Protein AF-A6NSZ2-F1 (afdb_monomer_lite)

Foldseek 3Di:
DDDPPVVVVVVVVVVVVVVVVVVVPVVVVVVVVVVVVVVVVVVVVVVVVVQFFDQDADPDDLVQFQWKKKAWVVQQKIFIGRDSVLSCLVNVLNSRKGFPDFDDDADPDAIKMKMWTQGPVRDIWIKIWGHDDDQWTWIDRPVGTGGIGSHDVVVSVVVRPTDIDHQPVVNDDPDDDPDDPD

Radius of gyration: 33.14 Å; chains: 1; bounding box: 51×62×107 Å

pLDDT: mean 78.15, std 19.32, range [37.62, 97.56]

Sequence (182 aa):
MRPAEEHDIIKIKKTAKKRRKQWGGGKKMKKRLLISGAVLLAACVALLLWRGGRGYRLPFSAQEVSKAEIYYFNALQKKNLTSLEDVALLTGALGGLVSEGGYQRIPTGGQSFDVFITLDSGETWQCAYYQTAGDSGYYTDGTVWLAVSGLDLKAVWAELASPAEEVPPGGMPEGLPLEPAG

Secondary structure (DSSP, 8-state):
---SHHHHHHHHHHHHHHHHHHSSHHHHHHHHHHHHHHHHHHHHHHHHHHTS--B---SS-GGGEEEEEEEEGGGTEEEEE-SHHHHHHHHHHHHT-EEEEE-SSPPSSSEEEEEEEEETTS-EEEEEEEEEETTEEEEE-SS-EEEEES--HHHHHHH--SPPEE--TT---S--------

Structure (mmCIF, N/CA/C/O backbone):
data_AF-A6NSZ2-F1
#
_entry.id   AF-A6NSZ2-F1
#
loop_
_atom_site.group_PDB
_atom_site.id
_atom_site.type_symbol
_atom_site.label_atom_id
_atom_site.label_alt_id
_atom_site.label_comp_id
_atom_site.label_asym_id
_atom_site.label_entity_id
_atom_site.label_seq_id
_atom_site.pdbx_PDB_ins_code
_atom_site.Cartn_x
_atom_site.Cartn_y
_atom_site.Cartn_z
_atom_site.occupancy
_atom_site.B_iso_or_equiv
_atom_site.auth_seq_id
_atom_site.auth_comp_id
_atom_site.auth_asym_id
_atom_site.auth_atom_id
_atom_site.pdbx_PDB_model_num
ATOM 1 N N . MET A 1 1 ? 35.050 -48.055 -87.912 1.00 44.62 1 MET A N 1
ATOM 2 C CA . MET A 1 1 ? 35.613 -47.211 -86.836 1.00 44.62 1 MET A CA 1
ATOM 3 C C . MET A 1 1 ? 34.705 -46.001 -86.636 1.00 44.62 1 MET A C 1
ATOM 5 O O . MET A 1 1 ? 34.702 -45.124 -87.485 1.00 44.62 1 MET A O 1
ATOM 9 N N . ARG A 1 2 ? 33.878 -45.976 -85.583 1.00 53.59 2 ARG A N 1
ATOM 10 C CA . ARG A 1 2 ? 33.093 -44.794 -85.171 1.00 53.59 2 ARG A CA 1
ATOM 11 C C . ARG A 1 2 ? 33.167 -44.659 -83.640 1.00 53.59 2 ARG A C 1
ATOM 13 O O . ARG A 1 2 ? 32.393 -45.336 -82.977 1.00 53.59 2 ARG A O 1
ATOM 20 N N . PRO A 1 3 ? 34.109 -43.869 -83.081 1.00 50.56 3 PRO A N 1
ATOM 21 C CA . PRO A 1 3 ? 34.152 -43.626 -81.637 1.00 50.56 3 PRO A CA 1
ATOM 22 C C . PRO A 1 3 ? 34.204 -42.133 -81.241 1.00 50.56 3 PRO A C 1
ATOM 24 O O . PRO A 1 3 ? 34.543 -41.829 -80.103 1.00 50.56 3 PRO A O 1
ATOM 27 N N . ALA A 1 4 ? 33.909 -41.187 -82.143 1.00 52.19 4 ALA A N 1
ATOM 28 C CA . ALA A 1 4 ? 34.094 -39.755 -81.859 1.00 52.19 4 ALA A CA 1
ATOM 29 C C . ALA A 1 4 ? 32.826 -39.016 -81.374 1.00 52.19 4 ALA A C 1
ATOM 31 O O . ALA A 1 4 ? 32.943 -38.067 -80.608 1.00 52.19 4 ALA A O 1
ATOM 32 N N . GLU A 1 5 ? 31.616 -39.450 -81.744 1.00 51.97 5 GLU A N 1
ATOM 33 C CA . GLU A 1 5 ? 30.387 -38.680 -81.456 1.00 51.97 5 GLU A CA 1
ATOM 34 C C . GLU A 1 5 ? 29.770 -38.946 -80.069 1.00 51.97 5 GLU A C 1
ATOM 36 O O . GLU A 1 5 ? 29.036 -38.111 -79.538 1.00 51.97 5 GLU A O 1
ATOM 41 N N . GLU A 1 6 ? 30.091 -40.067 -79.415 1.00 50.06 6 GLU A N 1
ATOM 42 C CA . GLU A 1 6 ? 29.525 -40.389 -78.094 1.00 50.06 6 GLU A CA 1
ATOM 43 C C . GLU A 1 6 ? 30.184 -39.607 -76.944 1.00 50.06 6 GLU A C 1
ATOM 45 O O . GLU A 1 6 ? 29.554 -39.349 -75.912 1.00 50.06 6 GLU A O 1
ATOM 50 N N . HIS A 1 7 ? 31.433 -39.167 -77.119 1.00 52.22 7 HIS A N 1
ATOM 51 C CA . HIS A 1 7 ? 32.190 -38.484 -76.066 1.00 52.22 7 HIS A CA 1
ATOM 52 C C . HIS A 1 7 ? 31.695 -37.052 -75.790 1.00 52.22 7 HIS A C 1
ATOM 54 O O . HIS A 1 7 ? 31.707 -36.606 -74.634 1.00 52.22 7 HIS A O 1
ATOM 60 N N . ASP A 1 8 ? 31.183 -36.349 -76.802 1.00 52.69 8 ASP A N 1
ATOM 61 C CA . ASP A 1 8 ? 30.723 -34.963 -76.651 1.00 52.69 8 ASP A CA 1
ATOM 62 C C . ASP A 1 8 ? 29.316 -34.858 -76.047 1.00 52.69 8 ASP A C 1
ATOM 64 O O . ASP A 1 8 ? 29.050 -33.990 -75.206 1.00 52.69 8 ASP A O 1
ATOM 68 N N . ILE A 1 9 ? 28.432 -35.815 -76.343 1.00 54.94 9 ILE A N 1
ATOM 69 C CA . ILE A 1 9 ? 27.071 -35.848 -75.782 1.00 54.94 9 ILE A CA 1
ATOM 70 C C . ILE A 1 9 ? 27.112 -36.095 -74.262 1.00 54.94 9 ILE A C 1
ATOM 72 O O . ILE A 1 9 ? 26.328 -35.517 -73.494 1.00 54.94 9 ILE A O 1
ATOM 76 N N . ILE A 1 10 ? 28.060 -36.911 -73.790 1.00 55.50 10 ILE A N 1
ATOM 77 C CA . ILE A 1 10 ? 28.239 -37.211 -72.362 1.00 55.50 10 ILE A CA 1
ATOM 78 C C . ILE A 1 10 ? 28.785 -35.992 -71.602 1.00 55.50 10 ILE A C 1
ATOM 80 O O . ILE A 1 10 ? 28.362 -35.733 -70.466 1.00 55.50 10 ILE A O 1
ATOM 84 N N . LYS A 1 11 ? 29.674 -35.203 -72.221 1.00 55.44 11 LYS A N 1
ATOM 85 C CA . LYS A 1 11 ? 30.200 -33.965 -71.624 1.00 55.44 11 LYS A CA 1
ATOM 86 C C . LYS A 1 11 ? 29.094 -32.927 -71.442 1.00 55.44 11 LYS A C 1
ATOM 88 O O . LYS A 1 11 ? 28.941 -32.420 -70.331 1.00 55.44 11 LYS A O 1
ATOM 93 N N . ILE A 1 12 ? 28.261 -32.700 -72.461 1.00 55.22 12 ILE A N 1
ATOM 94 C CA . ILE A 1 12 ? 27.164 -31.712 -72.424 1.00 55.22 12 ILE A CA 1
ATOM 95 C C . ILE A 1 12 ? 26.106 -32.079 -71.365 1.00 55.22 12 ILE A C 1
ATOM 97 O O . ILE A 1 12 ? 25.653 -31.220 -70.597 1.00 55.22 12 ILE A O 1
ATOM 101 N N . LYS A 1 13 ? 25.757 -33.368 -71.233 1.00 54.75 13 LYS A N 1
ATOM 102 C CA . LYS A 1 13 ? 24.796 -33.829 -70.211 1.00 54.75 13 LYS A CA 1
ATOM 103 C C . LYS A 1 13 ? 25.312 -33.647 -68.776 1.00 54.75 13 LYS A C 1
ATOM 105 O O . LYS A 1 13 ? 24.525 -33.323 -67.879 1.00 54.75 13 LYS A O 1
ATOM 110 N N . LYS A 1 14 ? 26.621 -33.799 -68.529 1.00 53.28 14 LYS A N 1
ATOM 111 C CA . LYS A 1 14 ? 27.217 -33.597 -67.191 1.00 53.28 14 LYS A CA 1
ATOM 112 C C . LYS A 1 14 ? 27.249 -32.119 -66.777 1.00 53.28 14 LYS A C 1
ATOM 114 O O . LYS A 1 14 ? 26.974 -31.821 -65.611 1.00 53.28 14 LYS A O 1
ATOM 119 N N . THR A 1 15 ? 27.489 -31.185 -67.699 1.00 52.47 15 THR A N 1
ATOM 120 C CA . THR A 1 15 ? 27.478 -29.736 -67.406 1.00 52.47 15 THR A CA 1
ATOM 121 C C . THR A 1 15 ? 26.070 -29.204 -67.129 1.00 52.47 15 THR A C 1
ATOM 123 O O . THR A 1 15 ? 25.888 -28.412 -66.200 1.00 52.47 15 THR A O 1
ATOM 126 N N . ALA A 1 16 ? 25.050 -29.696 -67.840 1.00 52.94 16 ALA A N 1
ATOM 127 C CA . ALA A 1 16 ? 23.655 -29.313 -67.600 1.00 52.94 16 ALA A CA 1
ATOM 128 C C . ALA A 1 16 ? 23.134 -29.788 -66.226 1.00 52.94 16 ALA A C 1
ATOM 130 O O . ALA A 1 16 ? 22.441 -29.049 -65.517 1.00 52.94 16 ALA A O 1
ATOM 131 N N . LYS A 1 17 ? 23.527 -30.995 -65.788 1.00 49.94 17 LYS A N 1
ATOM 132 C CA . LYS A 1 17 ? 23.141 -31.548 -64.476 1.00 49.94 17 LYS A 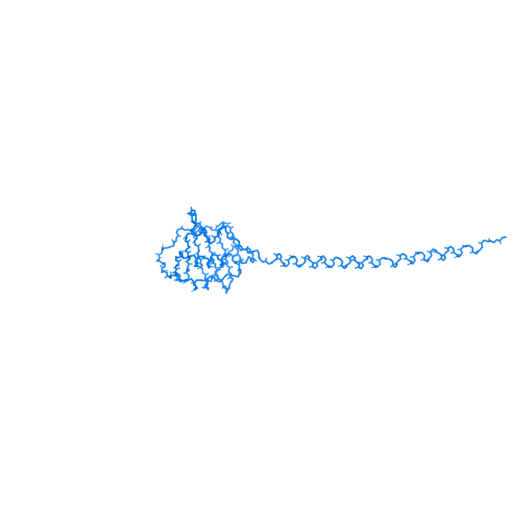CA 1
ATOM 133 C C . LYS A 1 17 ? 23.800 -30.804 -63.304 1.00 49.94 17 LYS A C 1
ATOM 135 O O . LYS A 1 17 ? 23.182 -30.662 -62.249 1.00 49.94 17 LYS A O 1
ATOM 140 N N . LYS A 1 18 ? 25.014 -30.269 -63.491 1.00 48.56 18 LYS A N 1
ATOM 141 C CA . LYS A 1 18 ? 25.726 -29.478 -62.468 1.00 48.56 18 LYS A CA 1
ATOM 142 C C . LYS A 1 18 ? 25.124 -28.073 -62.297 1.00 48.56 18 LYS A C 1
ATOM 144 O O . LYS A 1 18 ? 24.979 -27.619 -61.165 1.00 48.56 18 LYS A O 1
ATOM 149 N N . ARG A 1 19 ? 24.659 -27.435 -63.382 1.00 46.69 19 ARG A N 1
ATOM 150 C CA . ARG A 1 19 ? 23.993 -26.115 -63.324 1.00 46.69 19 ARG A CA 1
ATOM 151 C C . ARG A 1 19 ? 22.590 -26.157 -62.703 1.00 46.69 19 ARG A C 1
ATOM 153 O O . ARG A 1 19 ? 22.237 -25.249 -61.956 1.00 46.69 19 ARG A O 1
ATOM 160 N N . ARG A 1 20 ? 21.817 -27.238 -62.893 1.00 47.09 20 ARG A N 1
ATOM 161 C CA . ARG A 1 20 ? 20.502 -27.398 -62.225 1.00 47.09 20 ARG A CA 1
ATOM 162 C C . ARG A 1 20 ? 20.592 -27.564 -60.701 1.00 47.09 20 ARG A C 1
ATOM 164 O O . ARG A 1 20 ? 19.660 -27.183 -60.001 1.00 47.09 20 ARG A O 1
ATOM 171 N N . LYS A 1 21 ? 21.704 -28.082 -60.163 1.00 46.62 21 LYS A N 1
ATOM 172 C CA . LYS A 1 21 ? 21.895 -28.237 -58.706 1.00 46.62 21 LYS A CA 1
ATOM 173 C C . LYS A 1 21 ? 22.214 -26.911 -57.998 1.00 46.62 21 LYS A C 1
ATOM 175 O O . LYS A 1 21 ? 21.903 -26.771 -56.820 1.00 46.62 21 LYS A O 1
ATOM 180 N N . GLN A 1 22 ? 22.766 -25.930 -58.717 1.00 44.31 22 GLN A N 1
ATOM 181 C CA . GLN A 1 22 ? 23.153 -24.627 -58.159 1.00 44.31 22 GLN A CA 1
ATOM 182 C C . GLN A 1 22 ? 21.968 -23.656 -57.987 1.00 44.31 22 GLN A C 1
ATOM 184 O O . GLN A 1 22 ? 22.022 -22.768 -57.146 1.00 44.31 22 GLN A O 1
ATOM 189 N N . TRP A 1 23 ? 20.862 -23.859 -58.713 1.00 42.28 23 TRP A N 1
ATOM 190 C CA . TRP A 1 23 ? 19.666 -23.002 -58.638 1.00 42.28 23 TRP A CA 1
ATOM 191 C C . TRP A 1 23 ? 18.608 -23.481 -57.621 1.00 42.28 23 TRP A C 1
ATOM 193 O O . TRP A 1 23 ? 17.664 -22.757 -57.311 1.00 42.28 23 TRP A O 1
ATOM 203 N N . GLY A 1 24 ? 18.767 -24.682 -57.051 1.00 40.66 24 GLY A N 1
ATOM 204 C CA . GLY A 1 24 ? 17.844 -25.244 -56.051 1.00 40.66 24 GLY A CA 1
ATOM 205 C C . GLY A 1 24 ? 18.121 -24.831 -54.596 1.00 40.66 24 GLY A C 1
ATOM 206 O O . GLY A 1 24 ? 17.271 -25.043 -53.730 1.00 40.66 24 GLY A O 1
ATOM 207 N N . GLY A 1 25 ? 19.289 -24.241 -54.309 1.00 42.69 25 GLY A N 1
ATOM 208 C CA . GLY A 1 25 ? 19.708 -23.868 -52.948 1.00 42.69 25 GLY A CA 1
ATOM 209 C C . GLY A 1 25 ? 19.064 -22.583 -52.411 1.00 42.69 25 GLY A C 1
ATOM 210 O O . GLY A 1 25 ? 18.817 -22.466 -51.212 1.00 42.69 25 GLY A O 1
ATOM 211 N N . GLY A 1 26 ? 18.703 -21.646 -53.295 1.00 42.91 26 GLY A N 1
ATOM 212 C CA . GLY A 1 26 ? 18.197 -20.325 -52.902 1.00 42.91 26 GLY A CA 1
ATOM 213 C C . GLY A 1 26 ? 16.779 -20.331 -52.319 1.00 42.91 26 GLY A C 1
ATOM 214 O O . GLY A 1 26 ? 16.493 -19.579 -51.391 1.00 42.91 26 GLY A O 1
ATOM 215 N N . LYS A 1 27 ? 15.881 -21.210 -52.795 1.00 46.84 27 LYS A N 1
ATOM 216 C CA . LYS A 1 27 ? 14.507 -21.307 -52.252 1.00 46.84 27 LYS A CA 1
ATOM 217 C C . LYS A 1 27 ? 14.474 -21.887 -50.833 1.00 46.84 27 LYS A C 1
ATOM 219 O O . LYS A 1 27 ? 13.638 -21.470 -50.035 1.00 46.84 27 LYS A O 1
ATOM 224 N N . LYS A 1 28 ? 15.381 -22.816 -50.500 1.00 49.69 28 LYS A N 1
ATOM 225 C CA . LYS A 1 28 ? 15.484 -23.390 -49.145 1.00 49.69 28 LYS A CA 1
ATOM 226 C C . LYS A 1 28 ? 16.128 -22.414 -48.152 1.00 49.69 28 LYS A C 1
ATOM 228 O O . LYS A 1 28 ? 15.653 -22.338 -47.024 1.00 49.69 28 LYS A O 1
ATOM 233 N N . MET A 1 29 ? 17.129 -21.628 -48.569 1.00 47.19 29 MET A N 1
ATOM 234 C CA . MET A 1 29 ? 17.706 -20.565 -47.727 1.00 47.19 29 MET A CA 1
ATOM 235 C C . MET A 1 29 ? 16.720 -19.424 -47.463 1.00 47.19 29 MET A C 1
ATOM 237 O O . MET A 1 29 ? 16.569 -19.035 -46.312 1.00 47.19 29 MET A O 1
ATOM 241 N N . LYS A 1 30 ? 15.984 -18.941 -48.477 1.00 49.81 30 LYS A N 1
ATOM 242 C CA . LYS A 1 30 ? 14.990 -17.864 -48.296 1.00 49.81 30 LYS A CA 1
ATOM 243 C C . LYS A 1 30 ? 13.866 -18.250 -47.326 1.00 49.81 30 LYS A C 1
ATOM 245 O O . LYS A 1 30 ? 13.499 -17.445 -46.480 1.00 49.81 30 LYS A O 1
ATOM 250 N N . LYS A 1 31 ? 13.364 -19.493 -47.392 1.00 52.44 31 LYS A N 1
ATOM 251 C CA . LYS A 1 31 ? 12.372 -20.005 -46.425 1.00 52.44 31 LYS A CA 1
ATOM 252 C C . LYS A 1 31 ? 12.940 -20.106 -45.007 1.00 52.44 31 LYS A C 1
ATOM 254 O O . LYS A 1 31 ? 12.250 -19.743 -44.066 1.00 52.44 31 LYS A O 1
ATOM 259 N N . ARG A 1 32 ? 14.189 -20.560 -44.849 1.00 54.00 32 ARG A N 1
ATOM 260 C CA . ARG A 1 32 ? 14.851 -20.631 -43.534 1.00 54.00 32 ARG A CA 1
ATOM 261 C C . ARG A 1 32 ? 15.096 -19.247 -42.927 1.00 54.00 32 ARG A C 1
ATOM 263 O O . ARG A 1 32 ? 14.865 -19.095 -41.738 1.00 54.00 32 ARG A O 1
ATOM 270 N N . LEU A 1 33 ? 15.473 -18.258 -43.744 1.00 56.09 33 LEU A N 1
ATOM 271 C CA . LEU A 1 33 ? 15.679 -16.873 -43.301 1.00 56.09 33 LEU A CA 1
ATOM 272 C C . LEU A 1 33 ? 14.369 -16.194 -42.860 1.00 56.09 33 LEU A C 1
ATOM 274 O O . LEU A 1 33 ? 14.347 -15.467 -41.873 1.00 56.09 33 LEU A O 1
ATOM 278 N N . LEU A 1 34 ? 13.270 -16.452 -43.580 1.00 59.44 34 LEU A N 1
ATOM 279 C CA . LEU A 1 34 ? 11.942 -15.936 -43.227 1.00 59.44 34 LEU A CA 1
ATOM 280 C C . LEU A 1 34 ? 11.420 -16.546 -41.920 1.00 59.44 34 LEU A C 1
ATOM 282 O O . LEU A 1 34 ? 10.881 -15.828 -41.083 1.00 59.44 34 LEU A O 1
ATOM 286 N N . ILE A 1 35 ? 11.625 -17.851 -41.719 1.00 62.16 35 ILE A N 1
ATOM 287 C CA . ILE A 1 35 ? 11.223 -18.538 -40.484 1.00 62.16 35 ILE A CA 1
ATOM 288 C C . ILE A 1 35 ? 12.073 -18.057 -39.299 1.00 62.16 35 ILE A C 1
ATOM 290 O O . ILE A 1 35 ? 11.518 -17.770 -38.245 1.00 62.16 35 ILE A O 1
ATOM 294 N N . SER A 1 36 ? 13.393 -17.893 -39.461 1.00 65.88 36 SER A N 1
ATOM 295 C CA . SER A 1 36 ? 14.248 -17.377 -38.382 1.00 65.88 36 SER A CA 1
ATOM 296 C C . SER A 1 36 ? 13.921 -15.929 -38.012 1.00 65.88 36 SER A C 1
ATOM 298 O O . SER A 1 36 ? 13.959 -15.588 -36.836 1.00 65.88 36 SER A O 1
ATOM 300 N N . GLY A 1 37 ? 13.559 -15.092 -38.992 1.00 72.06 37 GLY A N 1
ATOM 301 C CA . GLY A 1 37 ? 13.123 -13.717 -38.743 1.00 72.06 37 GLY A CA 1
ATOM 302 C C . GLY A 1 37 ? 11.811 -13.657 -37.963 1.00 72.06 37 GLY A C 1
ATOM 303 O O . GLY A 1 37 ? 11.733 -12.945 -36.969 1.00 72.06 37 GLY A O 1
ATOM 304 N N . ALA A 1 38 ? 10.810 -14.453 -38.353 1.00 76.75 38 ALA A N 1
ATOM 305 C CA . ALA A 1 38 ? 9.527 -14.514 -37.650 1.00 76.75 38 ALA A CA 1
ATOM 306 C C . ALA A 1 38 ? 9.662 -15.060 -36.218 1.00 76.75 38 ALA A C 1
ATOM 308 O O . ALA A 1 38 ? 9.030 -14.537 -35.306 1.00 76.75 38 ALA A O 1
ATOM 309 N N . VAL A 1 39 ? 10.516 -16.068 -36.005 1.00 81.06 39 VAL A N 1
ATOM 310 C CA . VAL A 1 39 ? 10.793 -16.615 -34.665 1.00 81.06 39 VAL A CA 1
ATOM 311 C C . VAL A 1 39 ? 11.519 -15.595 -33.789 1.00 81.06 39 VAL A C 1
ATOM 313 O O . VAL A 1 39 ? 11.166 -15.450 -32.623 1.00 81.06 39 VAL A O 1
ATOM 316 N N . LEU A 1 40 ? 12.484 -14.848 -34.337 1.00 82.44 40 LEU A N 1
ATOM 317 C CA . LEU A 1 40 ? 13.165 -13.780 -33.601 1.00 82.44 40 LEU A CA 1
ATOM 318 C C . LEU A 1 40 ? 12.186 -12.665 -33.214 1.00 82.44 40 LEU A C 1
ATOM 320 O O . LEU A 1 40 ? 12.199 -12.204 -32.080 1.00 82.44 40 LEU A O 1
ATOM 324 N N . LEU A 1 41 ? 11.298 -12.275 -34.130 1.00 83.19 41 LEU A N 1
ATOM 325 C CA . LEU A 1 41 ? 10.294 -11.240 -33.885 1.00 83.19 41 LEU A CA 1
ATOM 326 C C . LEU A 1 41 ? 9.270 -11.693 -32.837 1.00 83.19 41 LEU A C 1
ATOM 328 O O . LEU A 1 41 ? 8.966 -10.937 -31.921 1.00 83.19 41 LEU A O 1
ATOM 332 N N . ALA A 1 42 ? 8.815 -12.947 -32.905 1.00 83.31 42 ALA A N 1
ATOM 333 C CA . ALA A 1 42 ? 7.961 -13.545 -31.883 1.00 83.31 42 ALA A CA 1
ATOM 334 C C . ALA A 1 42 ? 8.665 -13.630 -30.518 1.00 83.31 42 ALA A C 1
ATOM 336 O O . ALA A 1 42 ? 8.043 -13.346 -29.502 1.00 83.31 42 ALA A O 1
ATOM 337 N N . ALA A 1 43 ? 9.962 -13.953 -30.483 1.00 83.00 43 ALA A N 1
ATOM 338 C CA . ALA A 1 43 ? 10.754 -13.955 -29.254 1.00 83.00 43 ALA A CA 1
ATOM 339 C C . ALA A 1 43 ? 10.938 -12.539 -28.684 1.00 83.00 43 ALA A C 1
ATOM 341 O O . ALA A 1 43 ? 10.819 -12.353 -27.478 1.00 83.00 43 ALA A O 1
ATOM 342 N N . CYS A 1 44 ? 11.165 -11.528 -29.527 1.00 80.56 44 CYS A N 1
ATOM 343 C CA . CYS A 1 44 ? 11.219 -10.129 -29.103 1.00 80.56 44 CYS A CA 1
ATOM 344 C C . CYS A 1 44 ? 9.869 -9.649 -28.559 1.00 80.56 44 CYS A C 1
ATOM 346 O O . CYS A 1 44 ? 9.839 -9.021 -27.507 1.00 80.56 44 CYS A O 1
ATOM 348 N N . VAL A 1 45 ? 8.755 -9.983 -29.218 1.00 79.44 45 VAL A N 1
ATOM 349 C CA . VAL A 1 45 ? 7.404 -9.657 -28.730 1.00 79.44 45 VAL A CA 1
ATOM 350 C C . VAL A 1 45 ? 7.113 -10.385 -27.418 1.00 79.44 45 VAL A C 1
ATOM 352 O O . VAL A 1 45 ? 6.633 -9.763 -26.480 1.00 79.44 45 VAL A O 1
ATOM 355 N N . ALA A 1 46 ? 7.470 -11.664 -27.301 1.00 77.75 46 ALA A N 1
ATOM 356 C CA . ALA A 1 46 ? 7.329 -12.416 -26.058 1.00 77.75 46 ALA A CA 1
ATOM 357 C C . ALA A 1 46 ? 8.189 -11.832 -24.926 1.00 77.75 46 ALA A C 1
ATOM 359 O O . ALA A 1 46 ? 7.722 -11.753 -23.797 1.00 77.75 46 ALA A O 1
ATOM 360 N N . LEU A 1 47 ? 9.410 -11.371 -25.215 1.00 71.00 47 LEU A N 1
ATOM 361 C CA . LEU A 1 47 ? 10.272 -10.687 -24.245 1.00 71.00 47 LEU A CA 1
ATOM 362 C C . LEU A 1 47 ? 9.722 -9.318 -23.837 1.00 71.00 47 LEU A C 1
ATOM 364 O O . LEU A 1 47 ? 9.853 -8.950 -22.675 1.00 71.00 47 LEU A O 1
ATOM 368 N N . LEU A 1 48 ? 9.104 -8.575 -24.760 1.00 66.12 48 LEU A N 1
ATOM 369 C CA . LEU A 1 48 ? 8.442 -7.302 -24.462 1.00 66.12 48 LEU A CA 1
ATOM 370 C C . LEU A 1 48 ? 7.177 -7.510 -23.620 1.00 66.12 48 LEU A C 1
ATOM 372 O O . LEU A 1 48 ? 6.964 -6.768 -22.669 1.00 66.12 48 LEU A O 1
ATOM 376 N N . LEU A 1 49 ? 6.389 -8.550 -23.909 1.00 63.38 49 LEU A N 1
ATOM 377 C CA . LEU A 1 49 ? 5.225 -8.934 -23.104 1.00 63.38 49 LEU A CA 1
ATOM 378 C C . LEU A 1 49 ? 5.630 -9.473 -21.727 1.00 63.38 49 LEU A C 1
ATOM 380 O O . LEU A 1 49 ? 4.970 -9.173 -20.742 1.00 63.38 49 LEU A O 1
ATOM 384 N N . TRP A 1 50 ? 6.736 -10.216 -21.636 1.00 58.78 50 TRP A N 1
ATOM 385 C CA . TRP A 1 50 ? 7.302 -10.659 -20.357 1.00 58.78 50 TRP A CA 1
ATOM 386 C C . TRP A 1 50 ? 7.849 -9.480 -19.542 1.00 58.78 50 TRP A C 1
ATOM 388 O O . TRP A 1 50 ? 7.797 -9.502 -18.316 1.00 58.78 50 TRP A O 1
ATOM 398 N N . ARG A 1 51 ? 8.375 -8.446 -20.212 1.00 55.53 51 ARG A N 1
ATOM 399 C CA . ARG A 1 51 ? 8.818 -7.199 -19.576 1.00 55.53 51 ARG A CA 1
ATOM 400 C C . ARG A 1 51 ? 7.678 -6.290 -19.124 1.00 55.53 51 ARG A C 1
ATOM 402 O O . ARG A 1 51 ? 7.970 -5.342 -18.405 1.00 55.53 51 ARG A O 1
ATOM 409 N N . GLY A 1 52 ? 6.429 -6.562 -19.509 1.00 50.31 52 GLY A N 1
ATOM 410 C CA . GLY A 1 52 ? 5.277 -5.967 -18.838 1.00 50.31 52 GLY A CA 1
ATOM 411 C C . GLY A 1 52 ? 5.336 -6.391 -17.376 1.00 50.31 52 GLY A C 1
ATOM 412 O O . GLY A 1 52 ? 5.211 -7.583 -17.093 1.00 50.31 52 GLY A O 1
ATOM 413 N N . GLY A 1 53 ? 5.659 -5.442 -16.493 1.00 55.81 53 GLY A N 1
ATOM 414 C CA . GLY A 1 53 ? 6.016 -5.699 -15.103 1.00 55.81 53 GLY A CA 1
ATOM 415 C C . GLY A 1 53 ? 5.053 -6.683 -14.457 1.00 55.81 53 GLY A C 1
ATOM 416 O O . GLY A 1 53 ? 3.835 -6.606 -14.630 1.00 55.81 53 GLY A O 1
ATOM 417 N N . ARG A 1 54 ? 5.608 -7.670 -13.750 1.00 66.62 54 ARG A N 1
ATOM 418 C CA . ARG A 1 54 ? 4.784 -8.617 -13.004 1.00 66.62 54 ARG A CA 1
ATOM 419 C C . ARG A 1 54 ? 4.017 -7.808 -11.967 1.00 66.62 54 ARG A C 1
ATOM 421 O O . ARG A 1 54 ? 4.641 -7.241 -11.072 1.00 66.62 54 ARG A O 1
ATOM 428 N N . GLY A 1 55 ? 2.697 -7.743 -12.130 1.00 72.31 55 GLY A N 1
ATOM 429 C CA . GLY A 1 55 ? 1.814 -7.200 -11.110 1.00 72.31 55 GLY A CA 1
ATOM 430 C C . GLY A 1 55 ? 2.103 -7.921 -9.801 1.00 72.31 55 GLY A C 1
ATOM 431 O O . GLY A 1 55 ? 2.189 -9.156 -9.773 1.00 72.31 55 GLY A O 1
ATOM 432 N N . TYR A 1 56 ? 2.350 -7.159 -8.746 1.00 81.31 56 TYR A N 1
ATOM 433 C CA . TYR A 1 56 ? 2.518 -7.748 -7.428 1.00 81.31 56 TYR A CA 1
ATOM 434 C C . TYR A 1 56 ? 1.157 -8.233 -6.943 1.00 81.31 56 TYR A C 1
ATOM 436 O O . TYR A 1 56 ? 0.137 -7.568 -7.112 1.00 81.31 56 TYR A O 1
ATOM 444 N N . ARG A 1 57 ? 1.135 -9.433 -6.370 1.00 84.75 57 ARG A N 1
ATOM 445 C CA . ARG A 1 57 ? -0.094 -10.043 -5.882 1.00 84.75 57 ARG A CA 1
ATOM 446 C C . ARG A 1 57 ? -0.072 -10.020 -4.367 1.00 84.75 57 ARG A C 1
ATOM 448 O O . ARG A 1 57 ? 0.811 -10.626 -3.769 1.00 84.75 57 ARG A O 1
ATOM 455 N N . LEU A 1 58 ? -1.074 -9.373 -3.782 1.00 89.94 58 LEU A N 1
ATOM 456 C CA . LEU A 1 58 ? -1.284 -9.408 -2.342 1.00 89.94 58 LEU A CA 1
ATOM 457 C C . LEU A 1 58 ? -1.505 -10.857 -1.871 1.00 89.94 58 LEU A C 1
ATOM 459 O O . LEU A 1 58 ? -2.146 -11.641 -2.583 1.00 89.94 58 LEU A O 1
ATOM 463 N N . PRO A 1 59 ? -1.001 -11.224 -0.680 1.00 90.50 59 PRO A N 1
ATOM 464 C CA . PRO A 1 59 ? -1.160 -12.568 -0.130 1.00 90.50 59 PRO A CA 1
ATOM 465 C C . PRO A 1 59 ? -2.564 -12.838 0.444 1.00 90.50 59 PRO A C 1
ATOM 467 O O . PRO A 1 59 ? -2.793 -13.908 0.996 1.00 90.50 59 PRO A O 1
ATOM 470 N N . PHE A 1 60 ? -3.496 -11.895 0.296 1.00 91.38 60 PHE A N 1
ATOM 471 C CA . PHE A 1 60 ? -4.883 -11.956 0.755 1.00 91.38 60 PHE A CA 1
ATOM 472 C C . PHE A 1 60 ? -5.807 -11.251 -0.248 1.00 91.38 60 PHE A C 1
ATOM 474 O O . PHE A 1 60 ? -5.364 -10.528 -1.148 1.00 91.38 60 PHE A O 1
ATOM 481 N N . SER A 1 61 ? -7.109 -11.452 -0.086 1.00 87.62 61 SER A N 1
ATOM 482 C CA . SER A 1 61 ? -8.173 -10.746 -0.793 1.00 87.62 61 SER A CA 1
ATOM 483 C C . SER A 1 61 ? -8.772 -9.633 0.072 1.00 87.62 61 SER A C 1
ATOM 485 O O . SER A 1 61 ? -8.776 -9.712 1.295 1.00 87.62 61 SER A O 1
ATOM 487 N N . ALA A 1 62 ? -9.347 -8.608 -0.563 1.00 86.81 62 ALA A N 1
ATOM 488 C CA . ALA A 1 62 ? -10.012 -7.506 0.143 1.00 86.81 62 ALA A CA 1
ATOM 489 C C . ALA A 1 62 ? -11.184 -7.962 1.035 1.00 86.81 62 ALA A C 1
ATOM 491 O O . ALA A 1 62 ? -11.547 -7.266 1.974 1.00 86.81 62 ALA A O 1
ATOM 492 N N . GLN A 1 63 ? -11.782 -9.119 0.733 1.00 89.38 63 GLN A N 1
ATOM 493 C CA . GLN A 1 63 ? -12.909 -9.682 1.483 1.00 89.38 63 GLN A CA 1
ATOM 494 C C . GLN A 1 63 ? -12.480 -10.335 2.798 1.00 89.38 63 GLN A C 1
ATOM 496 O O . GLN A 1 63 ? -13.329 -10.539 3.653 1.00 89.38 63 GLN A O 1
ATOM 501 N N . GLU A 1 64 ? -11.195 -10.667 2.942 1.00 93.31 64 GLU A N 1
ATOM 502 C CA . GLU A 1 64 ? -10.622 -11.255 4.159 1.00 93.31 64 GLU A CA 1
ATOM 503 C C . GLU A 1 64 ? -10.106 -10.178 5.124 1.00 93.31 64 GLU A C 1
ATOM 505 O O . GLU A 1 64 ? -9.540 -10.510 6.163 1.00 93.31 64 GLU A O 1
ATOM 510 N N . VAL A 1 65 ? -10.229 -8.894 4.771 1.00 95.69 65 VAL A N 1
ATOM 511 C CA . VAL A 1 65 ? -9.714 -7.773 5.561 1.00 95.69 65 VAL A CA 1
ATOM 512 C C . VAL A 1 65 ? -10.777 -7.300 6.547 1.00 95.69 65 VAL A C 1
ATOM 514 O O . VAL A 1 65 ? -11.814 -6.772 6.147 1.00 95.69 65 VAL A O 1
ATOM 517 N N . SER A 1 66 ? -10.470 -7.410 7.840 1.00 94.62 66 SER A N 1
ATOM 518 C CA . SER A 1 66 ? -11.336 -6.926 8.920 1.00 94.62 66 SER A CA 1
ATOM 519 C C . SER A 1 66 ? -11.193 -5.418 9.137 1.00 94.62 66 SER A C 1
ATOM 521 O O . SER A 1 66 ? -12.177 -4.711 9.362 1.00 94.62 66 SER A O 1
ATOM 523 N N . LYS A 1 67 ? -9.957 -4.911 9.065 1.00 95.31 67 LYS A N 1
ATOM 524 C CA . LYS A 1 67 ? -9.630 -3.483 9.117 1.00 95.31 67 LYS A CA 1
ATOM 525 C C . LYS A 1 67 ? -8.301 -3.200 8.426 1.00 95.31 67 LYS A C 1
ATOM 527 O O . LYS A 1 67 ? -7.421 -4.060 8.363 1.00 95.31 67 LYS A O 1
ATOM 532 N N . ALA A 1 68 ? -8.135 -1.965 7.977 1.00 97.06 68 ALA A N 1
ATOM 533 C CA . ALA A 1 68 ? -6.864 -1.454 7.487 1.00 97.06 68 ALA A CA 1
ATOM 534 C C . ALA A 1 68 ? -6.515 -0.135 8.178 1.00 97.06 68 ALA A C 1
ATOM 536 O O . ALA A 1 68 ? -7.388 0.660 8.506 1.00 97.06 68 ALA A O 1
ATOM 537 N N . GLU A 1 69 ? -5.235 0.116 8.390 1.00 97.31 69 GLU A N 1
ATOM 538 C CA . GLU A 1 69 ? -4.717 1.372 8.917 1.00 97.31 69 GLU A CA 1
ATOM 539 C C . GLU A 1 69 ? -3.668 1.872 7.930 1.00 97.31 69 GLU A C 1
ATOM 541 O O . GLU A 1 69 ? -2.751 1.138 7.566 1.00 97.31 69 GLU A O 1
ATOM 546 N N . ILE A 1 70 ? -3.813 3.110 7.466 1.00 97.56 70 ILE A N 1
ATOM 547 C CA . ILE A 1 70 ? -2.823 3.763 6.610 1.00 97.56 70 ILE A CA 1
ATOM 548 C C . ILE A 1 70 ? -2.292 4.994 7.329 1.00 97.56 70 ILE A C 1
ATOM 550 O O . ILE A 1 70 ? -3.055 5.837 7.800 1.00 97.56 70 ILE A O 1
ATOM 554 N N . TYR A 1 71 ? -0.974 5.088 7.412 1.00 96.62 71 TYR A N 1
ATOM 555 C CA . TYR A 1 71 ? -0.231 6.185 8.010 1.00 96.62 71 TYR A CA 1
ATOM 556 C C . TYR A 1 71 ? 0.410 7.000 6.897 1.00 96.62 71 TYR A C 1
ATOM 558 O O . TYR A 1 71 ? 1.052 6.438 6.017 1.00 96.62 71 TYR A O 1
ATOM 566 N N . TYR A 1 72 ? 0.266 8.320 6.951 1.00 95.00 72 TYR A N 1
ATOM 567 C CA . TYR A 1 72 ? 0.930 9.256 6.054 1.00 95.00 72 TYR A CA 1
ATOM 568 C C . TYR A 1 72 ? 1.891 10.137 6.855 1.00 95.00 72 TYR A C 1
ATOM 570 O O . TYR A 1 72 ? 1.504 11.137 7.470 1.00 95.00 72 TYR A O 1
ATOM 578 N N . PHE A 1 73 ? 3.171 9.760 6.852 1.00 90.12 73 PHE A N 1
ATOM 579 C CA . PHE A 1 73 ? 4.166 10.337 7.763 1.00 90.12 73 PHE A CA 1
ATOM 580 C C . PHE A 1 73 ? 4.459 11.804 7.500 1.00 90.12 73 PHE A C 1
ATOM 582 O O . PHE A 1 73 ? 4.690 12.557 8.440 1.00 90.12 73 PHE A O 1
ATOM 589 N N . ASN A 1 74 ? 4.415 12.242 6.242 1.00 89.56 74 ASN A N 1
ATOM 590 C CA . ASN A 1 74 ? 4.686 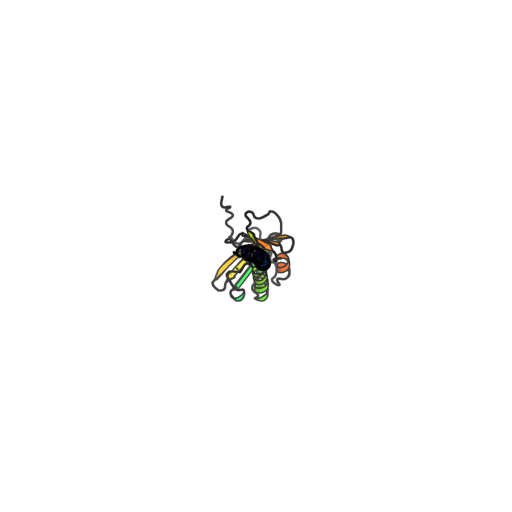13.642 5.920 1.00 89.56 74 ASN A CA 1
ATOM 591 C C . ASN A 1 74 ? 3.623 14.585 6.499 1.00 89.56 74 ASN A C 1
ATOM 593 O O . ASN A 1 74 ? 3.930 15.750 6.738 1.00 89.56 74 ASN A O 1
ATOM 597 N N . ALA A 1 75 ? 2.397 14.097 6.711 1.00 88.94 75 ALA A N 1
ATOM 598 C CA . ALA A 1 75 ? 1.323 14.849 7.352 1.00 88.94 75 ALA A CA 1
ATOM 599 C C . ALA A 1 75 ? 1.160 14.516 8.844 1.00 88.94 75 ALA A C 1
ATOM 601 O O . ALA A 1 75 ? 0.347 15.155 9.502 1.00 88.94 75 ALA A O 1
ATOM 602 N N . LEU A 1 76 ? 1.908 13.535 9.373 1.00 91.25 76 LEU A N 1
ATOM 603 C CA . LEU A 1 76 ? 1.720 12.971 10.717 1.00 91.25 76 LEU A CA 1
ATOM 604 C C . LEU A 1 76 ? 0.264 12.562 10.971 1.00 91.25 76 LEU A C 1
ATOM 606 O O . LEU A 1 76 ? -0.300 12.823 12.032 1.00 91.25 76 LEU A O 1
ATOM 610 N N . GLN A 1 77 ? -0.354 11.935 9.971 1.00 95.12 77 GLN A N 1
ATOM 611 C CA . GLN A 1 77 ? -1.756 11.537 10.015 1.00 95.12 77 GLN A CA 1
ATOM 612 C C . GLN A 1 77 ? -1.913 10.039 9.808 1.00 95.12 77 GLN A C 1
ATOM 614 O O . GLN A 1 77 ? -1.099 9.403 9.139 1.00 95.12 77 GLN A O 1
ATOM 619 N N . LYS A 1 78 ? -3.006 9.489 10.329 1.00 96.50 78 LYS A N 1
ATOM 620 C CA . LYS A 1 78 ? -3.468 8.137 10.017 1.00 96.50 78 LYS A CA 1
ATOM 621 C C . LYS A 1 78 ? -4.947 8.130 9.649 1.00 96.50 78 LYS A C 1
ATOM 623 O O . LYS A 1 78 ? -5.701 8.988 10.103 1.00 96.50 78 LYS A O 1
ATOM 628 N N . LYS A 1 79 ? -5.364 7.151 8.854 1.00 97.50 79 LYS A N 1
ATOM 629 C CA . LYS A 1 79 ? -6.773 6.815 8.624 1.00 97.50 79 LYS A CA 1
ATOM 630 C C . LYS A 1 79 ? -6.997 5.363 9.028 1.00 97.50 79 LYS A C 1
ATOM 632 O O . LYS A 1 79 ? -6.255 4.484 8.593 1.00 97.50 79 LYS A O 1
ATOM 637 N N . ASN A 1 80 ? -8.020 5.126 9.846 1.00 96.94 80 ASN A N 1
ATOM 638 C CA . ASN A 1 80 ? -8.480 3.781 10.189 1.00 96.94 80 ASN A CA 1
ATOM 639 C C . ASN A 1 80 ? -9.644 3.432 9.252 1.00 96.94 80 ASN A C 1
ATOM 641 O O . ASN A 1 80 ? -10.684 4.085 9.291 1.00 96.94 80 ASN A O 1
ATOM 645 N N . LEU A 1 81 ? -9.457 2.428 8.404 1.00 96.38 81 LEU A N 1
ATOM 646 C CA . LEU A 1 81 ? -10.410 2.004 7.386 1.00 96.38 81 LEU A CA 1
ATOM 647 C C . LEU A 1 81 ? -11.163 0.775 7.891 1.00 96.38 8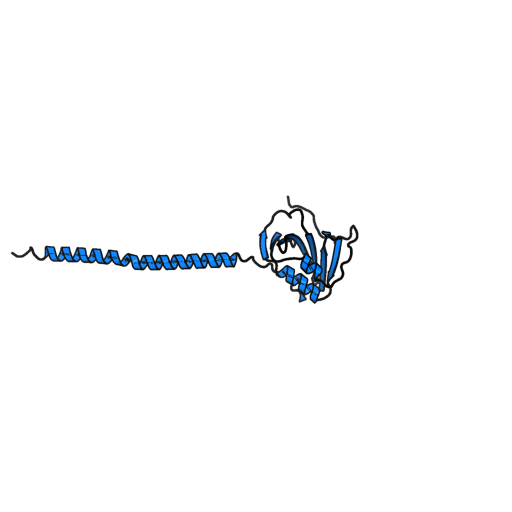1 LEU A C 1
ATOM 649 O O . LEU A 1 81 ? -10.583 -0.292 8.105 1.00 96.38 81 LEU A O 1
ATOM 653 N N . THR A 1 82 ? -12.466 0.937 8.079 1.00 91.69 82 THR A N 1
ATOM 654 C CA . THR A 1 82 ? -13.380 -0.134 8.508 1.00 91.69 82 THR A CA 1
ATOM 655 C C . THR A 1 82 ? -14.509 -0.368 7.508 1.00 91.69 82 THR A C 1
ATOM 657 O O . THR A 1 82 ? -15.229 -1.359 7.612 1.00 91.69 82 THR A O 1
ATOM 660 N N . SER A 1 83 ? -14.679 0.529 6.531 1.00 94.00 83 SER A N 1
ATOM 661 C CA . SER A 1 83 ? -15.641 0.351 5.449 1.00 94.00 83 SER A CA 1
ATOM 662 C C . SER A 1 83 ? -15.045 -0.547 4.363 1.00 94.00 83 SER A C 1
ATOM 664 O O . SER A 1 83 ? -13.874 -0.423 4.001 1.00 94.00 83 SER A O 1
ATOM 666 N N . LEU A 1 84 ? -15.868 -1.442 3.809 1.00 91.62 84 LEU A N 1
ATOM 667 C CA . LEU A 1 84 ? -15.443 -2.328 2.722 1.00 91.62 84 LEU A CA 1
ATOM 668 C C . LEU A 1 84 ? -14.986 -1.538 1.484 1.00 91.62 84 LEU A C 1
ATOM 670 O O . LEU A 1 84 ? -14.090 -1.982 0.778 1.00 91.62 84 LEU A O 1
ATOM 674 N N . GLU A 1 85 ? -15.590 -0.378 1.225 1.00 94.06 85 GLU A N 1
ATOM 675 C CA . GLU A 1 85 ? -15.257 0.483 0.086 1.00 94.06 85 GLU A CA 1
ATOM 676 C C . GLU A 1 85 ? -13.840 1.063 0.197 1.00 94.06 85 GLU A C 1
ATOM 678 O O . GLU A 1 85 ? -13.043 0.881 -0.721 1.00 94.06 85 GLU A O 1
ATOM 683 N N . ASP A 1 86 ? -13.489 1.668 1.338 1.00 95.50 86 ASP A N 1
ATOM 684 C CA . ASP A 1 86 ? -12.146 2.219 1.569 1.00 95.50 86 ASP A CA 1
ATOM 685 C C . ASP A 1 86 ? -11.083 1.107 1.568 1.00 95.50 86 ASP A C 1
ATOM 687 O O . ASP A 1 86 ? -9.998 1.260 1.000 1.00 95.50 86 ASP A O 1
ATOM 691 N N . VAL A 1 87 ? -11.402 -0.042 2.173 1.00 95.56 87 VAL A N 1
ATOM 692 C CA . VAL A 1 87 ? -10.525 -1.221 2.179 1.00 95.56 87 VAL A CA 1
ATOM 693 C C . VAL A 1 87 ? -10.308 -1.753 0.761 1.00 95.56 87 VAL A C 1
ATOM 695 O O . VAL A 1 87 ? -9.170 -2.032 0.375 1.00 95.56 87 VAL A O 1
ATOM 698 N N . ALA A 1 88 ? -11.367 -1.877 -0.042 1.00 94.12 88 ALA A N 1
ATOM 699 C CA . ALA A 1 88 ? -11.274 -2.334 -1.425 1.00 94.12 88 ALA A CA 1
ATOM 700 C C . ALA A 1 88 ? -10.500 -1.344 -2.306 1.00 94.12 88 ALA A C 1
ATOM 702 O O . ALA A 1 88 ? -9.714 -1.775 -3.148 1.00 94.12 88 ALA A O 1
ATOM 703 N N . LEU A 1 89 ? -10.672 -0.037 -2.088 1.00 95.31 89 LEU A N 1
ATOM 704 C CA . LEU A 1 89 ? -9.920 1.001 -2.790 1.00 95.31 89 LEU A CA 1
ATOM 705 C C . LEU A 1 89 ? -8.418 0.883 -2.503 1.00 95.31 89 LEU A C 1
ATOM 707 O O . LEU A 1 89 ? -7.613 0.796 -3.433 1.00 95.31 89 LEU A O 1
ATOM 711 N N . LEU A 1 90 ? -8.038 0.811 -1.224 1.00 96.38 90 LEU A N 1
ATOM 712 C CA . LEU A 1 90 ? -6.637 0.698 -0.817 1.00 96.38 90 LEU A CA 1
ATOM 713 C C . LEU A 1 90 ? -5.998 -0.606 -1.313 1.00 96.38 90 LEU A C 1
ATOM 715 O O . LEU A 1 90 ? -4.930 -0.590 -1.924 1.00 96.38 90 LEU A O 1
ATOM 719 N N . THR A 1 91 ? -6.647 -1.745 -1.067 1.00 94.38 91 THR A N 1
ATOM 720 C CA . THR A 1 91 ? -6.121 -3.057 -1.480 1.00 94.38 91 THR A CA 1
ATOM 721 C C . THR A 1 91 ? -6.102 -3.216 -3.000 1.00 94.38 91 THR A C 1
ATOM 723 O O . THR A 1 91 ? -5.172 -3.816 -3.535 1.00 94.38 91 THR A O 1
ATOM 726 N N . GLY A 1 92 ? -7.067 -2.629 -3.712 1.00 92.75 92 GLY A N 1
ATOM 727 C CA . GLY A 1 92 ? -7.077 -2.560 -5.171 1.00 92.75 92 GLY A CA 1
ATOM 728 C C . GLY A 1 92 ? -5.895 -1.765 -5.722 1.00 92.75 92 GLY A C 1
ATOM 729 O O . GLY A 1 92 ? -5.227 -2.236 -6.642 1.00 92.75 92 GLY A O 1
ATOM 730 N N . ALA A 1 93 ? -5.582 -0.613 -5.123 1.00 93.88 93 ALA A N 1
ATOM 731 C CA . ALA A 1 93 ? -4.415 0.183 -5.498 1.00 93.88 93 ALA A CA 1
ATOM 732 C C . ALA A 1 93 ? -3.103 -0.583 -5.254 1.00 93.88 93 ALA A C 1
ATOM 734 O O . ALA A 1 93 ? -2.267 -0.681 -6.151 1.00 93.88 93 ALA A O 1
ATOM 735 N N . LEU A 1 94 ? -2.947 -1.200 -4.078 1.00 93.69 94 LEU A N 1
ATOM 736 C CA . LEU A 1 94 ? -1.764 -2.006 -3.750 1.00 93.69 94 LEU A CA 1
ATOM 737 C C . LEU A 1 94 ? -1.618 -3.233 -4.665 1.00 93.69 94 LEU A C 1
ATOM 739 O O . LEU A 1 94 ? -0.517 -3.549 -5.106 1.00 93.69 94 LEU A O 1
ATOM 743 N N . GLY A 1 95 ? -2.717 -3.911 -4.999 1.00 90.38 95 GLY A N 1
ATOM 744 C CA . GLY A 1 95 ? -2.713 -5.032 -5.944 1.00 90.38 95 GLY A CA 1
ATOM 745 C C . GLY A 1 95 ? -2.484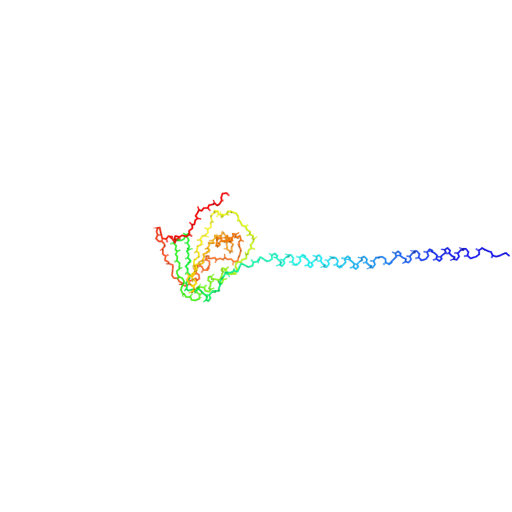 -4.621 -7.405 1.00 90.38 95 GLY A C 1
ATOM 746 O O . GLY A 1 95 ? -2.198 -5.475 -8.242 1.00 90.38 95 GLY A O 1
ATOM 747 N N . GLY A 1 96 ? -2.614 -3.329 -7.718 1.00 87.44 96 GLY A N 1
ATOM 748 C CA . GLY A 1 96 ? -2.384 -2.756 -9.044 1.00 87.44 96 GLY A CA 1
ATOM 749 C C . GLY A 1 96 ? -0.935 -2.357 -9.320 1.00 87.44 96 GLY A C 1
ATOM 750 O O . GLY A 1 96 ? -0.633 -1.938 -10.437 1.00 87.44 96 GLY A O 1
ATOM 751 N N . LEU A 1 97 ? -0.036 -2.484 -8.338 1.00 90.38 97 LEU A N 1
ATOM 752 C CA . LEU A 1 97 ? 1.344 -2.038 -8.496 1.00 90.38 97 LEU A CA 1
ATOM 753 C C . LEU A 1 97 ? 2.097 -2.886 -9.533 1.00 90.38 97 LEU A C 1
ATOM 755 O O . LEU A 1 97 ? 1.968 -4.116 -9.606 1.00 90.38 97 LEU A O 1
ATOM 759 N N . VAL A 1 98 ? 2.921 -2.212 -10.330 1.00 90.88 98 VAL A N 1
ATOM 760 C CA . VAL A 1 98 ? 3.736 -2.817 -11.384 1.00 90.88 98 VAL A CA 1
ATOM 761 C C . VAL A 1 98 ? 5.187 -2.820 -10.929 1.00 90.88 98 VAL A C 1
ATOM 763 O O . VAL A 1 98 ? 5.744 -1.778 -10.600 1.00 90.88 98 VAL A O 1
ATOM 766 N N . SER A 1 99 ? 5.816 -3.996 -10.898 1.00 90.50 99 SER A N 1
ATOM 767 C CA . SER A 1 99 ? 7.235 -4.100 -10.549 1.00 90.50 99 SER A CA 1
ATOM 768 C C . SER A 1 99 ? 8.133 -3.630 -11.698 1.00 90.50 99 SER A C 1
ATOM 770 O O . SER A 1 99 ? 8.105 -4.207 -12.786 1.00 90.50 99 SER A O 1
ATOM 772 N N . GLU A 1 100 ? 8.987 -2.646 -11.415 1.00 90.06 100 GLU A N 1
ATOM 773 C CA . GLU A 1 100 ? 10.019 -2.111 -12.318 1.00 90.06 100 GLU A CA 1
ATOM 774 C C . GLU A 1 100 ? 11.415 -2.703 -12.037 1.00 90.06 100 GLU A C 1
ATOM 776 O O . GLU A 1 100 ? 12.360 -2.526 -12.809 1.00 90.06 100 GLU A O 1
ATOM 781 N N . GLY A 1 101 ? 11.563 -3.434 -10.930 1.00 88.06 101 GLY A N 1
ATOM 782 C CA . GLY A 1 101 ? 12.806 -4.086 -10.519 1.00 88.06 101 GLY A CA 1
ATOM 783 C C . GLY A 1 101 ? 13.000 -4.081 -9.006 1.00 88.06 101 GLY A C 1
ATOM 784 O O . GLY A 1 101 ? 12.177 -3.551 -8.268 1.00 88.06 101 GLY A O 1
ATOM 785 N N . GLY A 1 102 ? 14.091 -4.687 -8.536 1.00 89.31 102 GLY A N 1
ATOM 786 C CA . GLY A 1 102 ? 14.479 -4.635 -7.124 1.00 89.31 102 GLY A CA 1
ATOM 787 C C . GLY A 1 102 ? 15.333 -3.409 -6.792 1.00 89.31 102 GLY A C 1
ATOM 788 O O . GLY A 1 102 ? 16.000 -2.864 -7.673 1.00 89.31 102 GLY A O 1
ATOM 789 N N . TYR A 1 103 ? 15.365 -3.004 -5.521 1.00 87.50 103 TYR A N 1
ATOM 790 C CA . TYR A 1 103 ? 16.257 -1.947 -5.028 1.00 87.50 103 TYR A CA 1
ATOM 791 C C . TYR A 1 103 ? 16.983 -2.367 -3.743 1.00 87.50 103 TYR A C 1
ATOM 793 O O . TYR A 1 103 ? 16.537 -3.259 -3.032 1.00 87.50 103 TYR A O 1
ATOM 801 N N . GLN A 1 104 ? 18.125 -1.730 -3.458 1.00 82.12 104 GLN A N 1
ATOM 802 C CA . GLN A 1 104 ? 18.958 -2.042 -2.281 1.00 82.12 104 GLN A CA 1
ATOM 803 C C . GLN A 1 104 ? 18.915 -0.973 -1.188 1.00 82.12 104 GLN A C 1
ATOM 805 O O . GLN A 1 104 ? 19.279 -1.239 -0.048 1.00 82.12 104 GLN A O 1
ATOM 810 N N . ARG A 1 105 ? 18.533 0.260 -1.528 1.00 78.50 105 ARG A N 1
ATOM 811 C CA . ARG A 1 105 ? 18.446 1.370 -0.577 1.00 78.50 105 ARG A CA 1
ATOM 812 C C . ARG A 1 105 ? 17.180 2.157 -0.826 1.00 78.50 105 ARG A C 1
ATOM 814 O O . ARG A 1 105 ? 16.900 2.500 -1.973 1.00 78.50 105 ARG A O 1
ATOM 821 N N . ILE A 1 106 ? 16.454 2.445 0.250 1.00 71.31 106 ILE A N 1
ATOM 822 C CA . ILE A 1 106 ? 15.320 3.362 0.204 1.00 71.31 106 ILE A CA 1
ATOM 823 C C . ILE A 1 106 ? 15.882 4.741 -0.177 1.00 71.31 106 ILE A C 1
ATOM 825 O O . ILE A 1 106 ? 16.826 5.208 0.472 1.00 71.31 106 ILE A O 1
ATOM 829 N N . PRO A 1 107 ? 15.383 5.379 -1.243 1.00 70.38 107 PRO A N 1
ATOM 830 C CA . PRO A 1 107 ? 15.832 6.710 -1.605 1.00 70.38 107 PRO A CA 1
ATOM 831 C C . PRO A 1 107 ? 15.419 7.725 -0.546 1.00 70.38 107 PRO A C 1
ATOM 833 O O . PRO A 1 107 ? 14.390 7.606 0.111 1.00 70.38 107 PRO A O 1
ATOM 836 N N . THR A 1 108 ? 16.233 8.761 -0.404 1.00 68.44 108 THR A N 1
ATOM 837 C CA . THR A 1 108 ? 15.946 9.882 0.486 1.00 68.44 108 THR A CA 1
ATOM 838 C C . THR A 1 108 ? 15.033 10.890 -0.207 1.00 68.44 108 THR A C 1
ATOM 840 O O . THR A 1 108 ? 15.359 11.356 -1.300 1.00 68.44 108 THR A O 1
ATOM 843 N N . GLY A 1 109 ? 13.944 11.276 0.459 1.00 71.06 109 GLY A N 1
ATOM 844 C CA . GLY A 1 109 ? 12.951 12.228 -0.049 1.00 71.06 109 GLY A CA 1
ATOM 845 C C . GLY A 1 109 ? 11.692 11.548 -0.597 1.00 71.06 109 GLY A C 1
ATOM 846 O O . GLY A 1 109 ? 11.682 10.348 -0.844 1.00 71.06 109 GLY A O 1
ATOM 847 N N . GLY A 1 110 ? 10.620 12.325 -0.767 1.00 84.81 110 GLY A N 1
ATOM 848 C CA . GLY A 1 110 ? 9.309 11.821 -1.190 1.00 84.81 110 GLY A CA 1
ATOM 849 C C . GLY A 1 110 ? 8.277 11.765 -0.062 1.00 84.81 110 GLY A C 1
ATOM 850 O O . GLY A 1 110 ? 8.458 12.359 1.006 1.00 84.81 110 GLY A O 1
ATOM 851 N N . GLN A 1 111 ? 7.162 11.100 -0.347 1.00 92.44 111 GLN A N 1
ATOM 852 C CA . GLN A 1 111 ? 6.051 10.880 0.575 1.00 92.44 111 GLN A CA 1
ATOM 853 C C . GLN A 1 111 ? 6.067 9.438 1.075 1.00 92.44 111 GLN A C 1
ATOM 855 O O . GLN A 1 111 ? 6.157 8.520 0.265 1.00 92.44 111 GLN A O 1
ATOM 860 N N . SER A 1 112 ? 5.976 9.248 2.386 1.00 93.19 112 SER A N 1
ATOM 861 C CA . SER A 1 112 ? 6.078 7.934 3.019 1.00 93.19 112 SER A CA 1
ATOM 862 C C . SER A 1 112 ? 4.737 7.506 3.594 1.00 93.19 112 SER A C 1
ATOM 864 O O . SER A 1 112 ? 4.108 8.260 4.347 1.00 93.19 112 SER A O 1
ATOM 866 N N . PHE A 1 113 ? 4.351 6.276 3.275 1.00 95.38 113 PHE A N 1
ATOM 867 C CA . PHE A 1 113 ? 3.141 5.632 3.752 1.00 95.38 113 PHE A CA 1
ATOM 868 C C . PHE A 1 113 ? 3.469 4.280 4.377 1.00 95.38 113 PHE A C 1
ATOM 870 O O . PHE A 1 113 ? 4.178 3.494 3.755 1.00 95.38 113 PHE A O 1
ATOM 877 N N . ASP A 1 114 ? 2.892 3.995 5.542 1.00 95.38 114 ASP A N 1
ATOM 878 C CA . ASP A 1 114 ? 2.844 2.638 6.097 1.00 95.38 114 ASP A CA 1
ATOM 879 C C . ASP A 1 114 ? 1.398 2.161 6.112 1.00 95.38 114 ASP A C 1
ATOM 881 O O . ASP A 1 114 ? 0.488 2.900 6.490 1.00 95.38 114 ASP A O 1
ATOM 885 N N . VAL A 1 115 ? 1.189 0.919 5.697 1.00 97.12 115 VAL A N 1
ATOM 886 C CA . VAL A 1 115 ? -0.122 0.283 5.641 1.00 97.12 115 VAL A CA 1
ATOM 887 C C . VAL A 1 115 ? -0.086 -0.985 6.475 1.00 97.12 115 VAL A C 1
ATOM 889 O O . VAL A 1 115 ? 0.763 -1.849 6.262 1.00 97.12 115 VAL A O 1
ATOM 892 N N . PHE A 1 116 ? -1.047 -1.108 7.384 1.00 96.81 116 PHE A N 1
ATOM 893 C CA . PHE A 1 116 ? -1.289 -2.288 8.201 1.00 96.81 116 PHE A CA 1
ATOM 894 C C . PHE A 1 116 ? -2.660 -2.847 7.845 1.00 96.81 116 PHE A C 1
ATOM 896 O O . PHE A 1 116 ? -3.661 -2.135 7.874 1.00 96.81 116 PHE A O 1
ATOM 903 N N . ILE A 1 117 ? -2.711 -4.125 7.503 1.00 97.00 117 ILE A N 1
ATOM 904 C CA . ILE A 1 117 ? -3.930 -4.841 7.143 1.00 97.00 117 ILE A CA 1
ATOM 905 C C . ILE A 1 117 ? -4.134 -5.936 8.178 1.00 97.00 117 ILE A C 1
ATOM 907 O O . ILE A 1 117 ? -3.302 -6.834 8.288 1.00 97.00 117 ILE A O 1
ATOM 911 N N . THR A 1 118 ? -5.231 -5.880 8.927 1.00 96.81 118 THR A N 1
ATOM 912 C CA . THR A 1 118 ? -5.639 -6.971 9.817 1.00 96.81 118 THR A CA 1
ATOM 913 C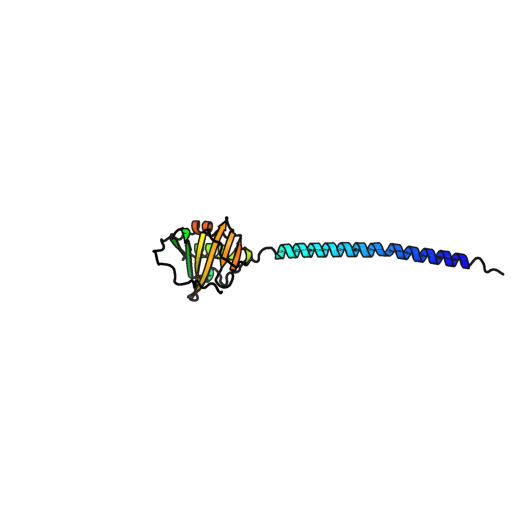 C . THR A 1 118 ? -6.683 -7.815 9.102 1.00 96.81 118 THR A C 1
ATOM 915 O O . THR A 1 118 ? -7.714 -7.305 8.660 1.00 96.81 118 THR A O 1
ATOM 918 N N . LEU A 1 119 ? -6.426 -9.113 8.988 1.00 96.31 119 LEU A N 1
ATOM 919 C CA . LEU A 1 119 ? -7.338 -10.070 8.374 1.00 96.31 119 LEU A CA 1
ATOM 920 C C . LEU A 1 119 ? -8.383 -10.568 9.379 1.00 96.31 119 LEU A C 1
ATOM 922 O O . LEU A 1 119 ? -8.202 -10.452 10.591 1.00 96.31 119 LEU A O 1
ATOM 926 N N . ASP A 1 120 ? -9.462 -11.168 8.885 1.00 95.25 120 ASP A N 1
ATOM 927 C CA . ASP A 1 120 ? -10.493 -11.820 9.706 1.00 95.25 120 ASP A CA 1
ATOM 928 C C . ASP A 1 120 ? -9.936 -12.993 10.530 1.00 95.25 120 ASP A C 1
ATOM 930 O O . ASP A 1 120 ? -10.476 -13.339 11.581 1.00 95.25 120 ASP A O 1
ATOM 934 N N . SER A 1 121 ? -8.824 -13.589 10.084 1.00 94.38 121 SER A N 1
ATOM 935 C CA . SER A 1 121 ? -8.078 -14.606 10.836 1.00 94.38 121 SER A CA 1
ATOM 936 C C . SER A 1 121 ? -7.381 -14.050 12.087 1.00 94.38 121 SER A C 1
ATOM 938 O O . SER A 1 121 ? -6.951 -14.827 12.939 1.00 94.38 121 SER A O 1
ATOM 940 N N . GLY A 1 122 ? -7.254 -12.723 12.200 1.00 93.19 122 GLY A N 1
ATOM 941 C CA . GLY A 1 122 ? -6.460 -12.034 13.217 1.00 93.19 122 GLY A CA 1
ATOM 942 C C . GLY A 1 122 ? -4.988 -11.836 12.837 1.00 93.19 122 GLY A C 1
ATOM 943 O O . GLY A 1 122 ? -4.250 -11.213 13.597 1.00 93.19 122 GLY A O 1
ATOM 944 N N . GLU A 1 123 ? -4.551 -12.338 11.678 1.00 94.19 123 GLU A N 1
ATOM 945 C CA . GLU A 1 123 ? -3.208 -12.077 11.154 1.00 94.19 123 GLU A CA 1
ATOM 946 C C . GLU A 1 123 ? -3.074 -10.626 10.681 1.00 94.19 123 GLU A C 1
ATOM 948 O O . GLU A 1 123 ? -4.013 -10.048 10.130 1.00 94.19 123 GLU A O 1
ATOM 953 N N . THR A 1 124 ? -1.884 -10.050 10.862 1.00 94.75 124 THR A N 1
ATOM 954 C CA . THR A 1 124 ? -1.562 -8.707 10.373 1.00 94.75 124 THR A CA 1
ATOM 955 C C . THR A 1 124 ? -0.505 -8.792 9.287 1.00 94.75 124 THR A C 1
ATOM 957 O O . THR A 1 124 ? 0.552 -9.393 9.478 1.00 94.75 124 THR A O 1
ATOM 960 N N . TRP A 1 125 ? -0.781 -8.142 8.165 1.00 95.31 125 TRP A N 1
ATOM 961 C CA . TRP A 1 125 ? 0.170 -7.910 7.092 1.00 95.31 125 TRP A CA 1
ATOM 962 C C . TRP A 1 125 ? 0.523 -6.424 7.021 1.00 95.31 125 TRP A C 1
ATOM 964 O O . TRP A 1 125 ? -0.325 -5.567 7.270 1.00 95.31 125 TRP A O 1
ATOM 974 N N . GLN A 1 126 ? 1.770 -6.114 6.683 1.00 95.44 126 GLN A N 1
ATOM 975 C CA . GLN A 1 126 ? 2.282 -4.748 6.656 1.00 95.44 126 GLN A CA 1
ATOM 976 C C . GLN A 1 126 ? 3.043 -4.488 5.361 1.00 95.44 126 GLN A C 1
ATOM 978 O O . GLN A 1 126 ? 3.788 -5.345 4.886 1.00 95.44 126 GLN A O 1
ATOM 983 N N . CYS A 1 127 ? 2.919 -3.271 4.838 1.00 94.81 127 CYS A N 1
ATOM 984 C CA . CYS A 1 127 ? 3.837 -2.760 3.832 1.00 94.81 127 CYS A CA 1
ATOM 985 C C . CYS A 1 127 ? 4.158 -1.282 4.031 1.00 94.81 127 CYS A C 1
ATOM 987 O O . CYS A 1 127 ? 3.344 -0.523 4.556 1.00 94.81 127 CYS A O 1
ATOM 989 N N . ALA A 1 128 ? 5.321 -0.881 3.533 1.00 94.56 128 ALA A N 1
ATOM 990 C CA . ALA A 1 128 ? 5.750 0.500 3.415 1.00 94.56 128 ALA A CA 1
ATOM 991 C C . ALA A 1 128 ? 5.840 0.896 1.936 1.00 94.56 128 ALA A C 1
ATOM 993 O O . ALA A 1 128 ? 6.300 0.122 1.086 1.00 94.56 128 ALA A O 1
ATOM 994 N N . TYR A 1 129 ? 5.427 2.125 1.633 1.00 94.50 129 TYR A N 1
ATOM 995 C CA . TYR A 1 129 ? 5.521 2.721 0.307 1.00 94.50 129 TYR A CA 1
ATOM 996 C C . TYR A 1 129 ? 6.108 4.131 0.369 1.00 94.50 129 TYR A C 1
ATOM 998 O O . TYR A 1 129 ? 5.616 5.006 1.080 1.00 94.50 129 TYR A O 1
ATOM 1006 N N . TYR A 1 130 ? 7.144 4.358 -0.432 1.00 94.25 130 TYR A N 1
ATOM 1007 C CA . TYR A 1 130 ? 7.821 5.641 -0.583 1.00 94.25 130 TYR A CA 1
ATOM 1008 C C . TYR A 1 130 ? 7.566 6.189 -1.988 1.00 94.25 130 TYR A C 1
ATOM 1010 O O . TYR A 1 130 ? 8.196 5.759 -2.955 1.00 94.25 130 TYR A O 1
ATOM 1018 N N . GLN A 1 131 ? 6.650 7.146 -2.103 1.00 93.19 131 GLN A N 1
ATOM 1019 C CA . GLN A 1 131 ? 6.260 7.775 -3.362 1.00 93.19 131 GLN A CA 1
ATOM 1020 C C . GLN A 1 131 ? 7.199 8.938 -3.692 1.00 93.19 131 GLN A C 1
ATOM 1022 O O . GLN A 1 131 ? 7.297 9.913 -2.938 1.00 93.19 131 GLN A O 1
ATOM 1027 N N . THR A 1 132 ? 7.890 8.859 -4.828 1.00 89.75 132 THR A N 1
ATOM 1028 C CA . THR A 1 132 ? 8.905 9.852 -5.221 1.00 89.75 132 THR A CA 1
ATOM 1029 C C . THR A 1 132 ? 8.404 10.807 -6.298 1.00 89.75 132 THR A C 1
ATOM 1031 O O . THR A 1 132 ? 8.668 12.007 -6.210 1.00 89.75 132 THR A O 1
ATOM 1034 N N . ALA A 1 133 ? 7.661 10.312 -7.292 1.00 81.00 133 ALA A N 1
ATOM 1035 C CA . ALA A 1 133 ? 7.110 11.122 -8.374 1.00 81.00 133 ALA A CA 1
ATOM 1036 C C . ALA A 1 133 ? 5.843 10.485 -8.957 1.00 81.00 133 ALA A C 1
ATOM 1038 O O . ALA A 1 133 ? 5.888 9.348 -9.423 1.00 81.00 133 ALA A O 1
ATOM 1039 N N . GLY A 1 134 ? 4.735 11.235 -8.982 1.00 85.69 134 GLY A N 1
ATOM 1040 C CA . GLY A 1 134 ? 3.465 10.755 -9.536 1.00 85.69 134 GLY A CA 1
ATOM 1041 C C . GLY A 1 134 ? 3.049 9.420 -8.921 1.00 85.69 134 GLY A C 1
ATOM 1042 O O . GLY A 1 134 ? 2.994 9.303 -7.700 1.00 85.69 134 GLY A O 1
ATOM 1043 N N . ASP A 1 135 ? 2.836 8.425 -9.774 1.00 90.62 135 ASP A N 1
ATOM 1044 C CA . ASP A 1 135 ? 2.429 7.057 -9.451 1.00 90.62 135 ASP A CA 1
ATOM 1045 C C . ASP A 1 135 ? 3.611 6.078 -9.295 1.00 90.62 135 ASP A C 1
ATOM 1047 O O . ASP A 1 135 ? 3.430 4.862 -9.368 1.00 90.62 135 ASP A O 1
ATOM 1051 N N . SER A 1 136 ? 4.830 6.593 -9.114 1.00 91.88 136 SER A N 1
ATOM 1052 C CA . SER A 1 136 ? 6.046 5.789 -8.977 1.00 91.88 136 SER A CA 1
ATOM 1053 C C . SER A 1 136 ? 6.706 5.944 -7.611 1.00 91.88 136 SER A C 1
ATOM 1055 O O . SER A 1 136 ? 6.672 7.008 -6.974 1.00 91.88 136 SER A O 1
ATOM 1057 N N . GLY A 1 137 ? 7.346 4.865 -7.169 1.00 93.44 137 GLY A N 1
ATOM 1058 C CA . GLY A 1 137 ? 7.941 4.811 -5.846 1.00 93.44 137 GLY A CA 1
ATOM 1059 C C . GLY A 1 137 ? 8.639 3.497 -5.532 1.00 93.44 137 GLY A C 1
ATOM 1060 O O . GLY A 1 137 ? 9.021 2.727 -6.415 1.00 93.44 137 GLY A O 1
ATOM 1061 N N . TYR A 1 138 ? 8.826 3.267 -4.239 1.00 93.81 138 TYR A N 1
ATOM 1062 C CA . TYR A 1 138 ? 9.543 2.124 -3.691 1.00 93.81 138 TYR A CA 1
ATOM 1063 C C . TYR A 1 138 ? 8.670 1.437 -2.657 1.00 93.81 138 TYR A C 1
ATOM 1065 O O . TYR A 1 138 ? 8.183 2.074 -1.727 1.00 93.81 138 TYR A O 1
ATOM 1073 N N . TYR A 1 139 ? 8.468 0.143 -2.845 1.00 93.44 139 TYR A N 1
ATOM 1074 C CA . TYR A 1 139 ? 7.540 -0.679 -2.092 1.00 93.44 139 TYR A CA 1
ATOM 1075 C C . TYR A 1 139 ? 8.279 -1.810 -1.380 1.00 93.44 139 TYR A C 1
ATOM 1077 O O . TYR A 1 139 ? 9.140 -2.473 -1.972 1.00 93.44 139 TYR A O 1
ATOM 1085 N N . THR A 1 140 ? 7.898 -2.074 -0.134 1.00 92.88 140 THR A N 1
ATOM 1086 C CA . THR A 1 140 ? 8.348 -3.249 0.610 1.00 92.88 140 THR A CA 1
ATOM 1087 C C . THR A 1 140 ? 7.260 -3.758 1.551 1.00 92.88 140 THR A C 1
ATOM 1089 O O . THR A 1 140 ? 6.561 -2.972 2.176 1.00 92.88 140 THR A O 1
ATOM 1092 N N . ASP A 1 141 ? 7.131 -5.075 1.672 1.00 92.00 141 ASP A N 1
ATOM 1093 C CA . ASP A 1 141 ? 6.301 -5.761 2.677 1.00 92.00 141 ASP A CA 1
ATOM 1094 C C . ASP A 1 141 ? 7.162 -6.536 3.695 1.00 92.00 141 ASP A C 1
ATOM 1096 O O . ASP A 1 141 ? 6.705 -7.468 4.352 1.00 92.00 141 ASP A O 1
ATOM 1100 N N . GLY A 1 142 ? 8.459 -6.211 3.758 1.00 87.56 142 GLY A N 1
ATOM 1101 C CA . GLY A 1 142 ? 9.467 -6.947 4.522 1.00 87.56 142 GLY A CA 1
ATOM 1102 C C . GLY A 1 142 ? 10.006 -8.201 3.822 1.00 87.56 142 GLY A C 1
ATOM 1103 O O . GLY A 1 142 ? 11.134 -8.609 4.102 1.00 87.56 142 GLY A O 1
ATOM 1104 N N . THR A 1 143 ? 9.271 -8.782 2.868 1.00 89.19 143 THR A N 1
ATOM 1105 C CA . THR A 1 143 ? 9.710 -9.956 2.088 1.00 89.19 143 THR A CA 1
ATOM 1106 C C . THR A 1 143 ? 10.278 -9.574 0.724 1.00 89.19 143 THR A C 1
ATOM 1108 O O . THR A 1 143 ? 11.234 -10.194 0.250 1.00 89.19 143 THR A O 1
ATOM 1111 N N . VAL A 1 144 ? 9.734 -8.526 0.103 1.00 88.94 144 VAL A N 1
ATOM 1112 C CA . VAL A 1 144 ? 10.194 -7.991 -1.182 1.00 88.94 144 VAL A CA 1
ATOM 1113 C C . VAL A 1 144 ? 10.577 -6.520 -1.073 1.00 88.94 144 VAL A C 1
ATOM 1115 O O . VAL A 1 144 ? 10.119 -5.795 -0.194 1.00 88.94 144 VAL A O 1
ATOM 1118 N N . TRP A 1 145 ? 11.442 -6.086 -1.989 1.00 91.94 145 TRP A N 1
ATOM 1119 C CA . TRP A 1 145 ? 11.945 -4.715 -2.089 1.00 91.94 145 TRP A CA 1
ATOM 1120 C C . TRP A 1 145 ? 11.913 -4.309 -3.559 1.00 91.94 145 TRP A C 1
ATOM 1122 O O . TRP A 1 145 ? 12.806 -4.679 -4.326 1.00 91.94 145 TRP A O 1
ATOM 1132 N N . LEU A 1 146 ? 10.851 -3.617 -3.972 1.00 91.75 146 LEU A N 1
ATOM 1133 C CA . LEU A 1 146 ? 10.541 -3.332 -5.373 1.00 91.75 146 LEU A CA 1
ATOM 1134 C C . LEU A 1 146 ? 10.514 -1.829 -5.673 1.00 91.75 146 LEU A C 1
ATOM 1136 O O . LEU A 1 146 ? 9.871 -1.055 -4.974 1.00 91.75 146 LEU A O 1
ATOM 1140 N N . ALA A 1 147 ? 11.182 -1.420 -6.749 1.00 92.25 147 ALA A N 1
ATOM 1141 C CA . ALA A 1 147 ? 10.838 -0.187 -7.442 1.00 92.25 147 ALA A CA 1
ATOM 1142 C C . ALA A 1 147 ? 9.546 -0.455 -8.220 1.00 92.25 147 ALA A C 1
ATOM 1144 O O . ALA A 1 147 ? 9.429 -1.501 -8.871 1.00 92.25 147 ALA A O 1
ATOM 1145 N N . VAL A 1 148 ? 8.572 0.444 -8.114 1.00 92.56 148 VAL A N 1
ATOM 1146 C CA . VAL A 1 148 ? 7.220 0.221 -8.633 1.00 92.56 148 VAL A CA 1
ATOM 1147 C C . VAL A 1 148 ? 6.660 1.446 -9.351 1.00 92.56 148 VAL A C 1
ATOM 1149 O O . VAL A 1 148 ? 7.074 2.579 -9.090 1.00 92.56 148 VAL A O 1
ATOM 1152 N N . SER A 1 149 ? 5.706 1.198 -10.243 1.00 93.31 149 SER A N 1
ATOM 1153 C CA . SER A 1 149 ? 4.874 2.198 -10.918 1.00 93.31 149 SER A CA 1
ATOM 1154 C C . SER A 1 149 ? 3.384 1.832 -10.804 1.00 93.31 149 SER A C 1
ATOM 1156 O O . SER A 1 149 ? 3.042 0.727 -10.364 1.00 93.31 149 SER A O 1
ATOM 1158 N N . GLY A 1 150 ? 2.490 2.756 -11.173 1.00 90.75 150 GLY A N 1
ATOM 1159 C CA . GLY A 1 150 ? 1.039 2.554 -11.138 1.00 90.75 150 GLY A CA 1
ATOM 1160 C C . GLY A 1 150 ? 0.387 2.689 -9.757 1.00 90.75 150 GLY A C 1
ATOM 1161 O O . GLY A 1 150 ? -0.759 2.276 -9.596 1.00 90.75 150 GLY A O 1
ATOM 1162 N N . LEU A 1 151 ? 1.085 3.254 -8.764 1.00 93.25 151 LEU A N 1
ATOM 1163 C CA . LEU A 1 151 ? 0.575 3.459 -7.406 1.00 93.25 151 LEU A CA 1
ATOM 1164 C C . LEU A 1 151 ? 0.758 4.914 -6.948 1.00 93.25 151 LEU A C 1
ATOM 1166 O O . LEU A 1 151 ? 1.857 5.340 -6.589 1.00 93.25 151 LEU A O 1
ATOM 1170 N N . ASP A 1 152 ? -0.340 5.666 -6.892 1.00 94.88 152 ASP A N 1
ATOM 1171 C CA . ASP A 1 152 ? -0.388 6.996 -6.275 1.00 94.88 152 ASP A CA 1
ATOM 1172 C C . ASP A 1 152 ? -1.151 6.922 -4.942 1.00 94.88 152 ASP A C 1
ATOM 1174 O O . ASP A 1 152 ? -2.360 7.157 -4.877 1.00 94.88 152 ASP A O 1
ATOM 1178 N N . LEU A 1 153 ? -0.447 6.571 -3.858 1.00 95.00 153 LEU A N 1
ATOM 1179 C CA . LEU A 1 153 ? -1.065 6.494 -2.531 1.00 95.00 153 LEU A CA 1
ATOM 1180 C C . LEU A 1 153 ? -1.475 7.861 -1.990 1.00 95.00 153 LEU A C 1
ATOM 1182 O O . LEU A 1 153 ? -2.361 7.921 -1.142 1.00 95.00 153 LEU A O 1
ATOM 1186 N N . LYS A 1 154 ? -0.903 8.962 -2.486 1.00 95.19 154 LYS A N 1
ATOM 1187 C CA . LYS A 1 154 ? -1.384 10.300 -2.130 1.00 95.19 154 LYS A CA 1
ATOM 1188 C C . LYS A 1 154 ? -2.777 10.564 -2.695 1.00 95.19 154 LYS A C 1
ATOM 1190 O O . LYS A 1 154 ? -3.619 11.123 -1.990 1.00 95.19 154 LYS A O 1
ATOM 1195 N N . ALA A 1 155 ? -3.013 10.188 -3.950 1.00 95.44 155 ALA A N 1
ATOM 1196 C CA . ALA A 1 155 ? -4.332 10.291 -4.565 1.00 95.44 155 ALA A CA 1
ATOM 1197 C C . ALA A 1 155 ? -5.335 9.383 -3.842 1.00 95.44 155 ALA A C 1
ATOM 1199 O O . ALA A 1 155 ? -6.361 9.872 -3.376 1.00 95.44 155 ALA A O 1
ATOM 1200 N N . VAL A 1 156 ? -4.974 8.111 -3.619 1.00 96.69 156 VAL A N 1
ATOM 1201 C CA . VAL A 1 156 ? -5.795 7.167 -2.837 1.00 96.69 156 VAL A CA 1
ATOM 1202 C C . VAL A 1 156 ? -6.110 7.739 -1.455 1.00 96.69 156 VAL A C 1
ATOM 1204 O O . VAL A 1 156 ? -7.265 7.771 -1.050 1.00 96.69 156 VAL A O 1
ATOM 1207 N N . TRP A 1 157 ? -5.112 8.272 -0.747 1.00 96.50 157 TRP A N 1
ATOM 1208 C CA . TRP A 1 157 ? -5.294 8.899 0.562 1.00 96.50 157 TRP A CA 1
ATOM 1209 C C . TRP A 1 157 ? -6.356 10.002 0.553 1.00 96.50 157 TRP A C 1
ATOM 1211 O O . TRP A 1 157 ? -7.150 10.098 1.493 1.00 96.50 157 TRP A O 1
ATOM 1221 N N . ALA A 1 158 ? -6.362 10.844 -0.481 1.00 95.62 158 ALA A N 1
ATOM 1222 C CA . ALA A 1 158 ? -7.329 11.926 -0.624 1.00 95.62 158 ALA A CA 1
ATOM 1223 C C . ALA A 1 158 ? -8.748 11.416 -0.928 1.00 95.62 158 ALA A C 1
ATOM 1225 O 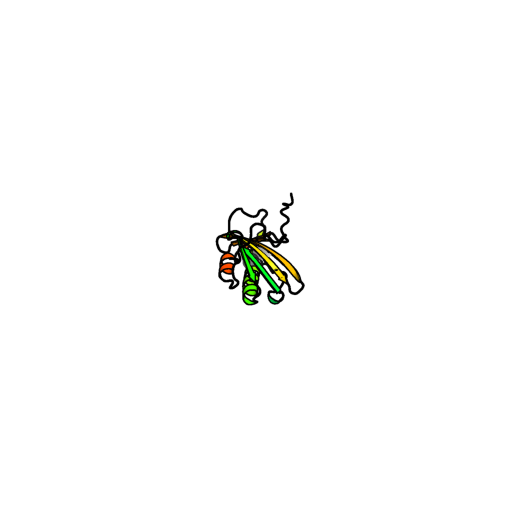O . ALA A 1 158 ? -9.711 12.054 -0.507 1.00 95.62 158 ALA A O 1
ATOM 1226 N N . GLU A 1 159 ? -8.869 10.282 -1.619 1.00 96.94 159 GLU A N 1
ATOM 1227 C CA . GLU A 1 159 ? -10.148 9.654 -1.968 1.00 96.94 159 GLU A CA 1
ATOM 1228 C C . GLU A 1 159 ? -10.778 8.870 -0.811 1.00 96.94 159 GLU A C 1
ATOM 1230 O O . GLU A 1 159 ? -12.003 8.798 -0.735 1.00 96.94 159 GLU A O 1
ATOM 1235 N N . LEU A 1 160 ? -9.971 8.330 0.111 1.00 96.81 160 LEU A N 1
ATOM 1236 C CA . LEU A 1 160 ? -10.474 7.595 1.278 1.00 96.81 160 LEU A CA 1
ATOM 1237 C C . LEU A 1 160 ? -11.440 8.457 2.100 1.00 96.81 160 LEU A C 1
ATOM 1239 O O . LEU A 1 160 ? -11.054 9.517 2.612 1.00 96.81 160 LEU A O 1
ATOM 1243 N N . ALA A 1 161 ? -12.660 7.959 2.299 1.00 94.12 161 ALA A N 1
ATOM 1244 C CA . ALA A 1 161 ? -13.706 8.669 3.034 1.00 94.12 161 ALA A CA 1
ATOM 1245 C C . ALA A 1 161 ? -13.411 8.741 4.540 1.00 94.12 161 ALA A C 1
ATOM 1247 O O . ALA A 1 161 ? -13.843 9.674 5.222 1.00 94.12 161 ALA A O 1
ATOM 1248 N N . SER A 1 162 ? -12.660 7.764 5.054 1.00 93.00 162 SER A N 1
ATOM 1249 C CA . SER A 1 162 ? -12.251 7.707 6.455 1.00 93.00 162 SER A CA 1
ATOM 1250 C C . SER A 1 162 ? -11.535 8.994 6.906 1.00 93.00 162 SER A C 1
ATOM 1252 O O . SER A 1 162 ? -10.665 9.512 6.189 1.00 93.00 162 SER A O 1
ATOM 1254 N N . PRO A 1 163 ? -11.873 9.530 8.094 1.00 92.62 163 PRO A N 1
ATOM 1255 C CA . PRO A 1 163 ? -11.287 10.767 8.591 1.00 92.62 163 PRO A CA 1
ATOM 1256 C C . PRO A 1 163 ? -9.800 10.586 8.905 1.00 92.62 163 PRO A C 1
ATOM 1258 O O . PRO A 1 163 ? -9.372 9.532 9.373 1.00 92.62 163 PRO A O 1
ATOM 1261 N N . ALA A 1 164 ? -9.019 11.639 8.661 1.00 92.75 164 ALA A N 1
ATOM 1262 C CA . ALA A 1 164 ? -7.625 11.689 9.077 1.00 92.75 164 ALA A CA 1
ATOM 1263 C C . ALA A 1 164 ? -7.530 12.077 10.560 1.00 92.75 164 ALA A C 1
ATOM 1265 O O . ALA A 1 164 ? -8.092 13.086 10.985 1.00 92.75 164 ALA A O 1
ATOM 1266 N N . GLU A 1 165 ? -6.789 11.287 11.325 1.00 93.75 165 GLU A N 1
ATOM 1267 C CA . GLU A 1 165 ? -6.465 11.516 12.731 1.00 93.75 165 GLU A CA 1
ATOM 1268 C C . GLU A 1 165 ? -4.991 11.912 12.850 1.00 93.75 165 GLU A C 1
ATOM 1270 O O . GLU A 1 165 ? -4.140 11.341 12.167 1.00 93.75 165 GLU A O 1
ATOM 1275 N N . GLU A 1 166 ? -4.669 12.871 13.718 1.00 90.38 166 GLU A N 1
ATOM 1276 C CA . GLU A 1 166 ? -3.274 13.203 14.022 1.00 90.38 166 GLU A CA 1
ATOM 1277 C C . GLU A 1 166 ? -2.605 12.059 14.792 1.00 90.38 166 GLU A C 1
ATOM 1279 O O . GLU A 1 166 ? -3.174 11.485 15.724 1.00 90.38 166 GLU A O 1
ATOM 1284 N N . VAL A 1 167 ? -1.371 11.737 14.414 1.00 83.50 167 VAL A N 1
ATOM 1285 C CA . VAL A 1 167 ? -0.548 10.757 15.118 1.00 83.50 167 VAL A CA 1
ATOM 1286 C C . VAL A 1 167 ? 0.218 11.497 16.216 1.00 83.50 167 VAL A C 1
ATOM 1288 O O . VAL A 1 167 ? 1.060 12.344 15.901 1.00 83.50 167 VAL A O 1
ATOM 1291 N N . PRO A 1 168 ? -0.040 11.214 17.507 1.00 74.75 168 PRO A N 1
ATOM 1292 C CA . PRO A 1 168 ? 0.678 11.874 18.585 1.00 74.75 168 PRO A CA 1
ATOM 1293 C C . PRO A 1 168 ? 2.178 11.541 18.517 1.00 74.75 168 PRO A C 1
ATOM 1295 O O . PRO A 1 168 ? 2.551 10.443 18.089 1.00 74.75 168 PRO A O 1
ATOM 1298 N N . PRO A 1 169 ? 3.061 12.451 18.962 1.00 61.91 169 PRO A N 1
ATOM 1299 C CA . PRO A 1 169 ? 4.493 12.179 19.019 1.00 61.91 169 PRO A CA 1
ATOM 1300 C C . PRO A 1 169 ? 4.755 10.953 19.909 1.00 61.91 169 PRO A C 1
ATOM 1302 O O . PRO A 1 169 ? 4.453 10.967 21.100 1.00 61.91 169 PRO A O 1
ATOM 1305 N N . GLY A 1 170 ? 5.283 9.880 19.309 1.00 63.41 170 GLY A N 1
ATOM 1306 C CA . GLY A 1 170 ? 5.497 8.577 19.957 1.00 63.41 170 GLY A CA 1
ATOM 1307 C C . GLY A 1 170 ? 4.432 7.507 19.665 1.00 63.41 170 GLY A C 1
ATOM 1308 O O . GLY A 1 170 ? 4.598 6.375 20.096 1.00 63.41 170 GLY A O 1
ATOM 1309 N N . GLY A 1 171 ? 3.374 7.825 18.910 1.00 55.38 171 GLY A N 1
ATOM 1310 C CA . GLY A 1 171 ? 2.277 6.912 18.554 1.00 55.38 171 GLY A CA 1
ATOM 1311 C C . GLY A 1 171 ? 2.521 6.028 17.324 1.00 55.38 171 GLY A C 1
ATOM 1312 O O . GLY A 1 171 ? 1.558 5.647 16.658 1.00 55.38 171 GLY A O 1
ATOM 1313 N N . MET A 1 172 ? 3.781 5.736 16.990 1.00 57.06 172 MET A N 1
ATOM 1314 C CA . MET A 1 172 ? 4.097 4.762 15.940 1.00 57.06 172 MET A CA 1
ATOM 1315 C C . MET A 1 172 ? 3.664 3.370 16.422 1.00 57.06 172 MET A C 1
ATOM 1317 O O . MET A 1 172 ? 3.966 3.030 17.568 1.00 57.06 172 MET A O 1
ATOM 1321 N N . PRO A 1 173 ? 2.997 2.544 15.598 1.00 55.00 173 PRO A N 1
ATOM 1322 C CA . PRO A 1 173 ? 2.866 1.128 15.914 1.00 55.00 173 PRO A CA 1
ATOM 1323 C C . PRO A 1 173 ? 4.274 0.532 16.072 1.00 55.00 173 PRO A C 1
ATOM 1325 O O . PRO A 1 173 ? 5.142 0.737 15.223 1.00 55.00 173 PRO A O 1
ATOM 1328 N N . GLU A 1 174 ? 4.531 -0.149 17.192 1.00 49.91 174 GLU A N 1
ATOM 1329 C CA . GLU A 1 174 ? 5.783 -0.874 17.427 1.00 49.91 174 GLU A CA 1
ATOM 1330 C C . GLU A 1 174 ? 5.943 -1.948 16.338 1.00 49.91 174 GLU A C 1
ATOM 1332 O O . GLU A 1 174 ? 5.327 -3.007 16.406 1.00 49.91 174 GLU A O 1
ATOM 1337 N N . GLY A 1 175 ? 6.709 -1.657 15.283 1.00 46.31 175 GLY A N 1
ATOM 1338 C CA . GLY A 1 175 ? 6.714 -2.527 14.106 1.00 46.31 175 GLY A CA 1
ATOM 1339 C C . GLY A 1 175 ? 7.665 -2.123 12.986 1.00 46.31 175 GLY A C 1
ATOM 1340 O O . GLY A 1 175 ? 7.293 -2.203 11.822 1.00 46.31 175 GLY A O 1
ATOM 1341 N N . LEU A 1 176 ? 8.888 -1.697 13.312 1.00 43.47 176 LEU A N 1
ATOM 1342 C CA . LEU A 1 176 ? 10.012 -1.742 12.371 1.00 43.47 176 LEU A CA 1
ATOM 1343 C C . LEU A 1 176 ? 11.295 -2.133 13.123 1.00 43.47 176 LEU A C 1
ATOM 1345 O O . LEU A 1 176 ? 11.769 -1.345 13.945 1.00 43.47 176 LEU A O 1
ATOM 1349 N N . PRO A 1 177 ? 11.918 -3.293 12.842 1.00 40.31 177 PRO A N 1
ATOM 1350 C CA . PRO A 1 177 ? 13.334 -3.456 13.112 1.00 40.31 177 PRO A CA 1
ATOM 1351 C C . PRO A 1 177 ? 14.096 -2.601 12.094 1.00 40.31 177 PRO A C 1
ATOM 1353 O O . PRO A 1 177 ? 14.230 -2.954 10.924 1.00 40.31 177 PRO A O 1
ATOM 1356 N N . LEU A 1 178 ? 14.599 -1.452 12.544 1.00 44.88 178 LEU A N 1
ATOM 1357 C CA . LEU A 1 178 ? 15.628 -0.693 11.836 1.00 44.88 178 LEU A CA 1
ATOM 1358 C C . LEU A 1 178 ? 16.975 -1.423 11.966 1.00 44.88 178 LEU A C 1
ATOM 1360 O O . LEU A 1 178 ? 17.911 -0.891 12.553 1.00 44.88 178 LEU A O 1
ATOM 1364 N N . GLU A 1 179 ? 17.086 -2.645 11.452 1.00 37.62 179 GLU A N 1
ATOM 1365 C CA . GLU A 1 179 ? 18.393 -3.276 11.270 1.00 37.62 179 GLU A CA 1
ATOM 1366 C C . GLU A 1 179 ? 18.719 -3.318 9.776 1.00 37.62 179 GLU A C 1
ATOM 1368 O O . GLU A 1 179 ? 18.114 -4.090 9.029 1.00 37.62 179 GLU A O 1
ATOM 1373 N N . PRO A 1 180 ? 19.670 -2.497 9.293 1.00 40.78 180 PRO A N 1
ATOM 1374 C CA . PRO A 1 180 ? 20.315 -2.806 8.034 1.00 40.78 180 PRO A CA 1
ATOM 1375 C C . PRO A 1 180 ? 21.095 -4.110 8.233 1.00 40.78 180 PRO A C 1
ATOM 1377 O O . PRO A 1 180 ? 22.037 -4.158 9.023 1.00 40.78 180 PRO A O 1
ATOM 1380 N N . ALA A 1 181 ? 20.711 -5.169 7.519 1.00 41.97 181 ALA A N 1
ATOM 1381 C CA . ALA A 1 181 ? 21.607 -6.301 7.327 1.00 41.97 181 ALA A CA 1
ATOM 1382 C C . ALA A 1 181 ? 22.914 -5.760 6.717 1.00 41.97 181 ALA A C 1
ATOM 1384 O O . ALA A 1 181 ? 22.870 -5.014 5.734 1.00 41.97 181 ALA A O 1
ATOM 1385 N N . GLY A 1 182 ? 24.031 -6.050 7.390 1.00 39.88 182 GLY A N 1
ATOM 1386 C CA . GLY A 1 182 ? 25.365 -5.519 7.088 1.00 39.88 182 GLY A CA 1
ATOM 1387 C C . GLY A 1 182 ? 25.915 -5.856 5.709 1.00 39.88 182 GLY A C 1
ATOM 1388 O O . GLY A 1 182 ? 25.362 -6.741 5.019 1.00 39.88 182 GLY A O 1
#

Organism: NCBI:txid411467